Protein AF-A0A9E3BCL2-F1 (afdb_monomer_lite)

Structure (mmCIF, N/CA/C/O backbone):
data_AF-A0A9E3BCL2-F1
#
_entry.id   AF-A0A9E3BCL2-F1
#
loop_
_atom_site.group_PDB
_atom_site.id
_atom_site.type_symbol
_atom_site.label_atom_id
_atom_site.label_alt_id
_atom_site.label_comp_id
_atom_site.label_asym_id
_atom_site.label_entity_id
_atom_site.label_seq_id
_atom_site.pdbx_PDB_ins_code
_atom_site.Cartn_x
_atom_site.Cartn_y
_atom_site.Cartn_z
_atom_site.occupancy
_atom_site.B_iso_or_equiv
_atom_site.auth_seq_id
_atom_site.auth_comp_id
_atom_site.auth_asym_id
_atom_site.auth_atom_id
_atom_site.pdbx_PDB_model_num
ATOM 1 N N . VAL A 1 1 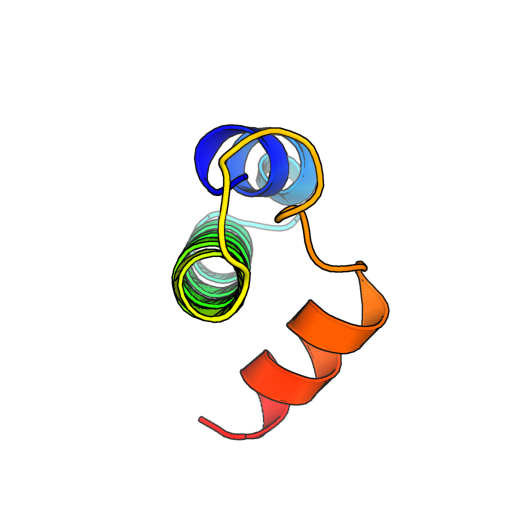? -0.353 4.204 -4.330 1.00 91.25 1 VAL A N 1
ATOM 2 C CA . VAL A 1 1 ? -0.244 3.018 -3.446 1.00 91.25 1 VAL A CA 1
ATOM 3 C C . VAL A 1 1 ? -0.646 3.329 -2.006 1.00 91.25 1 VAL A C 1
ATOM 5 O O . VAL A 1 1 ? -1.814 3.126 -1.704 1.00 91.25 1 VAL A O 1
ATOM 8 N N . PHE A 1 2 ? 0.227 3.902 -1.162 1.00 95.38 2 PHE A N 1
ATOM 9 C CA . PHE A 1 2 ? -0.064 4.194 0.258 1.00 95.38 2 PHE A CA 1
ATOM 10 C C . PHE A 1 2 ? -1.437 4.852 0.483 1.00 95.38 2 PHE A C 1
ATOM 12 O O . PHE A 1 2 ? -2.286 4.293 1.167 1.00 95.38 2 PHE A O 1
ATOM 19 N N . ALA A 1 3 ? -1.686 6.004 -0.152 1.00 96.00 3 ALA A N 1
ATOM 20 C CA . ALA A 1 3 ? -2.927 6.758 0.040 1.00 96.00 3 ALA A CA 1
ATOM 21 C C . ALA A 1 3 ? -4.182 5.975 -0.390 1.00 96.00 3 ALA A C 1
ATOM 23 O O . ALA A 1 3 ? -5.214 6.065 0.265 1.00 96.00 3 ALA A O 1
ATOM 24 N N . GLY A 1 4 ? -4.083 5.171 -1.455 1.00 95.88 4 GLY A N 1
ATOM 25 C CA . GLY A 1 4 ? -5.193 4.343 -1.935 1.00 95.88 4 GLY A CA 1
ATOM 26 C C . GLY A 1 4 ? -5.513 3.192 -0.981 1.00 95.88 4 GLY A C 1
ATOM 27 O O . GLY A 1 4 ? -6.678 2.961 -0.658 1.00 95.88 4 GLY A O 1
ATOM 28 N N . VAL A 1 5 ? -4.481 2.518 -0.464 1.00 96.31 5 VAL A N 1
ATOM 29 C CA . VAL A 1 5 ? -4.644 1.453 0.538 1.00 96.31 5 VAL A CA 1
ATOM 30 C C . VAL A 1 5 ? -5.176 2.021 1.855 1.00 96.31 5 VAL A C 1
ATOM 32 O O . VAL A 1 5 ? -6.078 1.426 2.443 1.00 96.31 5 VAL A O 1
ATOM 35 N N . LEU A 1 6 ? -4.692 3.195 2.279 1.00 97.06 6 LEU A N 1
ATOM 36 C CA . LEU A 1 6 ? -5.186 3.891 3.468 1.00 97.06 6 LEU A CA 1
ATOM 37 C C . LEU A 1 6 ? -6.669 4.247 3.331 1.00 97.06 6 LEU A C 1
ATOM 39 O O . LEU A 1 6 ? -7.446 3.942 4.229 1.00 97.06 6 LEU A O 1
ATOM 43 N N . ALA A 1 7 ? -7.065 4.852 2.207 1.00 97.38 7 ALA A N 1
ATOM 44 C CA . ALA A 1 7 ? -8.454 5.225 1.952 1.00 97.38 7 ALA A CA 1
ATOM 45 C C . ALA A 1 7 ? -9.383 4.001 1.939 1.00 97.38 7 ALA A C 1
ATOM 47 O O . ALA A 1 7 ? -10.458 4.037 2.532 1.00 97.38 7 ALA A O 1
ATOM 48 N N . THR A 1 8 ? -8.939 2.901 1.324 1.00 96.69 8 THR A N 1
ATOM 49 C CA . THR A 1 8 ? -9.719 1.656 1.233 1.00 96.69 8 THR A CA 1
ATOM 50 C C . THR A 1 8 ? -9.858 0.967 2.593 1.00 96.69 8 THR A C 1
ATOM 52 O O . THR A 1 8 ? -10.926 0.462 2.925 1.00 96.69 8 THR A O 1
ATOM 55 N N . SER A 1 9 ? -8.797 0.973 3.403 1.00 95.44 9 SER A N 1
ATOM 56 C CA . SER A 1 9 ? -8.758 0.272 4.697 1.00 95.44 9 SER A CA 1
ATOM 57 C C . SER A 1 9 ? -9.254 1.131 5.863 1.00 95.44 9 SER A C 1
ATOM 59 O O . SER A 1 9 ? -9.386 0.645 6.979 1.00 95.44 9 SER A O 1
ATOM 61 N N . TRP A 1 10 ? -9.537 2.416 5.642 1.00 96.94 10 TRP A N 1
ATOM 62 C CA . TRP A 1 10 ? -9.956 3.341 6.697 1.00 96.94 10 TRP A CA 1
ATOM 63 C C . TRP A 1 10 ? -11.139 2.845 7.554 1.00 96.94 10 TRP A C 1
ATOM 65 O O . TRP A 1 10 ? -11.075 2.986 8.780 1.00 96.94 10 TRP A O 1
ATOM 75 N N . PRO A 1 11 ? -12.184 2.208 6.982 1.00 97.38 11 PRO A N 1
ATOM 76 C CA . PRO A 1 11 ? -13.319 1.718 7.763 1.00 97.38 11 PRO A CA 1
ATOM 77 C C . PRO A 1 11 ? -12.976 0.575 8.727 1.00 97.38 11 PRO A C 1
ATOM 79 O O . PRO A 1 11 ? -13.707 0.361 9.689 1.00 97.38 11 PRO A O 1
ATOM 82 N N . THR A 1 12 ? -11.877 -0.155 8.507 1.00 94.56 12 THR A N 1
ATOM 83 C CA . THR A 1 12 ? -11.492 -1.313 9.335 1.00 94.56 12 THR A CA 1
ATOM 84 C C . THR A 1 12 ? -10.672 -0.921 10.568 1.00 94.56 12 THR A C 1
ATOM 86 O O . THR A 1 12 ? -10.200 -1.786 11.301 1.00 94.56 12 THR A O 1
ATOM 89 N N . GLY A 1 13 ? -10.483 0.380 10.803 1.00 97.06 13 GLY A N 1
ATOM 90 C CA . GLY A 1 13 ? -9.771 0.919 11.957 1.00 97.06 13 GLY A CA 1
ATOM 91 C C . GLY A 1 13 ? -8.426 1.543 11.594 1.00 97.06 13 GLY A C 1
ATOM 92 O O . GLY A 1 13 ? -7.675 1.042 10.758 1.00 97.06 13 GLY A O 1
ATOM 93 N N . ARG A 1 14 ? -8.107 2.654 12.267 1.00 96.69 14 ARG A N 1
ATOM 94 C CA . ARG A 1 14 ? -6.972 3.523 11.923 1.00 96.69 14 ARG A CA 1
ATOM 95 C C . ARG A 1 14 ? -5.616 2.821 12.001 1.00 96.69 14 ARG A C 1
ATOM 97 O O . ARG A 1 14 ? -4.800 3.003 11.107 1.00 96.69 14 ARG A O 1
ATOM 104 N N . GLU A 1 15 ? -5.366 2.036 13.047 1.00 96.50 15 GLU A N 1
ATOM 105 C CA . GLU A 1 15 ? -4.083 1.333 13.203 1.00 96.50 15 GLU A CA 1
ATOM 106 C C . GLU A 1 15 ? -3.885 0.265 12.127 1.00 96.50 15 GLU A C 1
ATOM 108 O O . GLU A 1 15 ? -2.824 0.210 11.508 1.00 96.50 15 GLU A O 1
ATOM 113 N N . HIS A 1 16 ? -4.929 -0.521 11.844 1.00 94.62 16 HIS A N 1
ATOM 114 C CA . HIS A 1 16 ? -4.908 -1.507 10.767 1.00 94.62 16 HIS A CA 1
ATOM 115 C C . HIS A 1 16 ? -4.679 -0.833 9.409 1.00 94.62 16 HIS A C 1
ATOM 117 O O . HIS A 1 16 ? -3.796 -1.239 8.655 1.00 94.62 16 HIS A O 1
ATOM 123 N N . ALA A 1 17 ? -5.417 0.245 9.127 1.00 96.50 17 ALA A N 1
ATOM 124 C CA . ALA A 1 17 ? -5.304 0.988 7.879 1.00 96.50 17 ALA A CA 1
ATOM 125 C C . ALA A 1 17 ? -3.906 1.592 7.680 1.00 96.50 17 ALA A C 1
ATOM 127 O O . ALA A 1 17 ? -3.347 1.501 6.587 1.00 96.50 17 ALA A O 1
ATOM 128 N N . LEU A 1 18 ? -3.317 2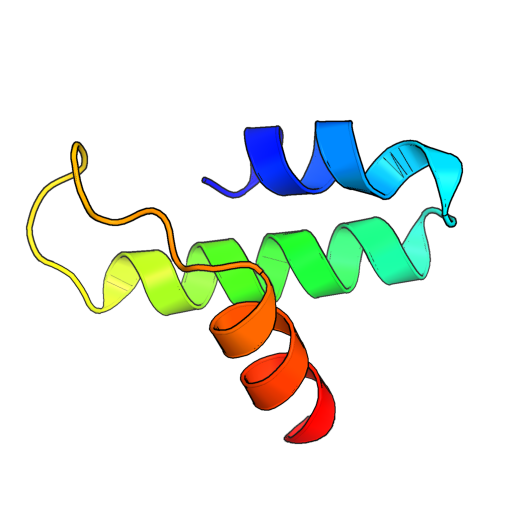.167 8.735 1.00 97.25 18 LEU A N 1
ATOM 129 C CA . LEU A 1 18 ? -1.961 2.717 8.696 1.00 97.25 18 LEU A CA 1
ATOM 130 C C . LEU A 1 18 ? -0.913 1.628 8.482 1.00 97.25 18 LEU A C 1
ATOM 132 O O . LEU A 1 18 ? -0.045 1.792 7.625 1.00 97.25 18 LEU A O 1
ATOM 136 N N . ARG A 1 19 ? -1.006 0.511 9.215 1.00 96.38 19 ARG A N 1
ATOM 137 C CA . ARG A 1 19 ? -0.066 -0.607 9.070 1.00 96.38 19 ARG A CA 1
ATOM 138 C C . ARG A 1 19 ? -0.109 -1.152 7.641 1.00 96.38 19 ARG A C 1
ATOM 140 O O . ARG A 1 19 ? 0.926 -1.211 6.984 1.00 96.38 19 ARG A O 1
ATOM 147 N N . ARG A 1 20 ? -1.309 -1.423 7.118 1.00 96.50 20 ARG A N 1
ATOM 148 C CA . ARG A 1 20 ? -1.516 -1.924 5.752 1.00 96.50 20 ARG A CA 1
ATOM 149 C C . ARG A 1 20 ? -0.998 -0.947 4.689 1.00 96.50 20 ARG A C 1
ATOM 151 O O . ARG A 1 20 ? -0.333 -1.358 3.740 1.00 96.50 20 ARG A O 1
ATOM 158 N N . ALA A 1 21 ? -1.257 0.351 4.855 1.00 97.19 21 ALA A N 1
ATOM 159 C CA . ALA A 1 21 ? -0.790 1.380 3.928 1.00 97.19 21 ALA A CA 1
ATOM 160 C C . ALA A 1 21 ? 0.741 1.513 3.925 1.00 97.19 21 ALA A C 1
ATOM 162 O O . ALA A 1 21 ? 1.330 1.599 2.844 1.00 97.19 21 ALA A O 1
ATOM 163 N N . CYS A 1 22 ? 1.386 1.487 5.098 1.00 97.12 22 CYS A N 1
ATOM 164 C CA . CYS A 1 22 ? 2.847 1.495 5.222 1.00 97.12 22 CYS A CA 1
ATOM 165 C C . CYS A 1 22 ? 3.474 0.285 4.524 1.00 97.12 22 CYS A C 1
ATOM 167 O O . CYS A 1 22 ? 4.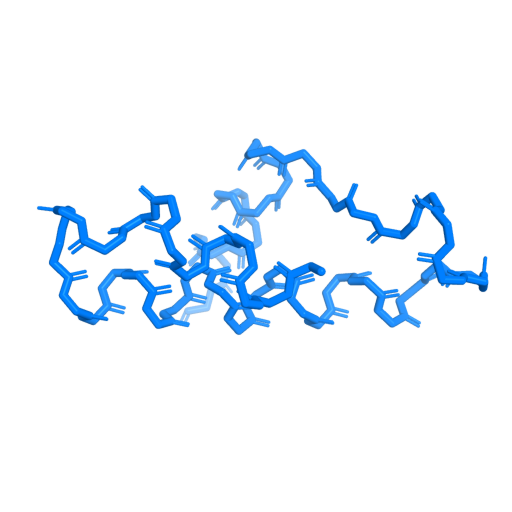369 0.468 3.700 1.00 97.12 22 CYS A O 1
ATOM 169 N N . THR A 1 23 ? 2.966 -0.923 4.788 1.00 97.25 23 THR A N 1
ATOM 170 C CA . THR A 1 23 ? 3.437 -2.153 4.136 1.00 97.25 23 THR A CA 1
ATOM 171 C C . THR A 1 23 ? 3.296 -2.062 2.617 1.00 97.25 23 THR A C 1
ATOM 173 O O . THR A 1 23 ? 4.256 -2.302 1.889 1.00 97.25 23 THR A O 1
ATOM 176 N N . ALA A 1 24 ? 2.136 -1.625 2.118 1.00 96.44 24 ALA A N 1
ATOM 177 C CA . ALA A 1 24 ? 1.920 -1.451 0.684 1.00 96.44 24 ALA A CA 1
ATOM 178 C C . ALA A 1 24 ? 2.872 -0.417 0.059 1.00 96.44 24 ALA A C 1
ATOM 180 O O . ALA A 1 24 ? 3.363 -0.612 -1.051 1.00 96.44 24 ALA A O 1
ATOM 181 N N . GLY A 1 25 ? 3.139 0.685 0.766 1.00 95.12 25 GLY A N 1
ATOM 182 C CA . GLY A 1 25 ? 4.103 1.699 0.344 1.00 95.12 25 GLY A CA 1
ATOM 183 C C . GLY A 1 25 ? 5.532 1.162 0.275 1.00 95.12 25 GLY A C 1
ATOM 184 O O . GLY A 1 25 ? 6.231 1.463 -0.686 1.00 95.12 25 GLY A O 1
ATOM 185 N N . ALA A 1 26 ? 5.941 0.343 1.247 1.00 95.75 26 ALA A N 1
ATOM 186 C CA . ALA A 1 26 ? 7.254 -0.296 1.267 1.00 95.75 26 ALA A CA 1
ATOM 187 C C . ALA A 1 26 ? 7.414 -1.325 0.139 1.00 95.75 26 ALA A C 1
ATOM 189 O O . ALA A 1 26 ? 8.422 -1.311 -0.555 1.00 95.75 26 ALA A O 1
ATOM 190 N N . LEU A 1 27 ? 6.408 -2.169 -0.107 1.00 94.12 27 LEU A N 1
ATOM 191 C CA . LEU A 1 27 ? 6.439 -3.129 -1.217 1.00 94.12 27 LEU A CA 1
ATOM 192 C C . LEU A 1 27 ? 6.520 -2.432 -2.583 1.00 94.12 27 LEU A C 1
ATOM 194 O O . LEU A 1 27 ? 7.223 -2.899 -3.475 1.00 94.12 27 LEU A O 1
ATOM 198 N N . ALA A 1 28 ? 5.860 -1.282 -2.740 1.00 94.50 28 ALA A N 1
ATOM 199 C CA . ALA A 1 28 ? 5.892 -0.523 -3.987 1.00 94.50 28 ALA A CA 1
ATOM 200 C C . ALA A 1 28 ? 7.282 0.020 -4.351 1.00 94.50 28 ALA A C 1
ATOM 202 O O . ALA A 1 28 ? 7.533 0.280 -5.525 1.00 94.50 28 ALA A O 1
ATOM 203 N N . THR A 1 29 ? 8.197 0.186 -3.389 1.00 93.88 29 THR A N 1
ATOM 204 C CA . THR A 1 29 ? 9.571 0.633 -3.688 1.00 93.88 29 THR A CA 1
ATOM 205 C C . THR A 1 29 ? 10.444 -0.479 -4.273 1.00 93.88 29 THR A C 1
ATOM 207 O O . THR A 1 29 ? 11.517 -0.188 -4.799 1.00 93.88 29 THR A O 1
ATOM 210 N N . LEU A 1 30 ? 9.985 -1.735 -4.221 1.00 93.00 30 LEU A N 1
ATOM 211 C CA . LEU A 1 30 ? 10.679 -2.893 -4.791 1.00 93.00 30 LEU A CA 1
ATOM 212 C C . LEU A 1 30 ? 10.428 -3.054 -6.299 1.00 93.00 30 LEU A C 1
ATOM 214 O O . LEU A 1 30 ? 11.127 -3.825 -6.955 1.00 93.00 30 LEU A O 1
ATOM 218 N N . VAL A 1 31 ? 9.447 -2.335 -6.854 1.00 89.94 31 VAL A N 1
ATOM 219 C CA . VAL A 1 31 ? 9.092 -2.380 -8.276 1.00 89.94 31 VAL A CA 1
ATOM 220 C C . VAL A 1 31 ? 9.548 -1.086 -8.959 1.00 89.94 31 VAL A C 1
ATOM 222 O O . VAL A 1 31 ? 9.159 0.003 -8.531 1.00 89.94 31 VAL A O 1
ATOM 225 N N . PRO A 1 32 ? 10.355 -1.161 -10.032 1.00 87.88 32 PRO A N 1
ATOM 226 C CA . PRO A 1 32 ? 10.703 0.013 -10.823 1.00 87.88 32 PRO A CA 1
ATOM 227 C C . PRO A 1 32 ? 9.470 0.629 -11.499 1.00 87.88 32 PRO A C 1
ATOM 229 O O . PRO A 1 32 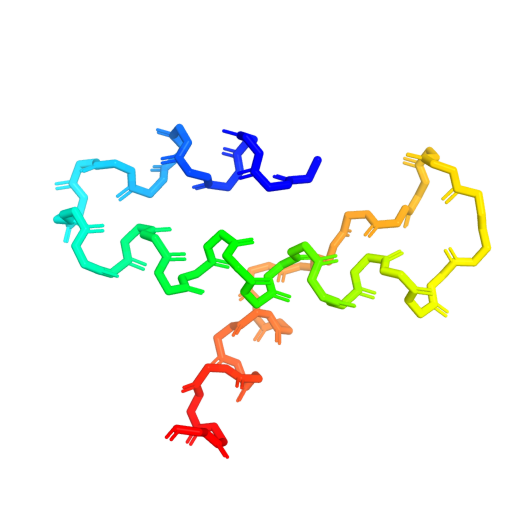? 8.715 -0.058 -12.180 1.00 87.88 32 PRO A O 1
ATOM 232 N N . GLY A 1 33 ? 9.321 1.950 -11.386 1.00 82.94 33 GLY A N 1
ATOM 233 C CA . GLY A 1 33 ? 8.237 2.699 -12.029 1.00 82.94 33 GLY A CA 1
ATOM 234 C C . GLY A 1 33 ? 6.966 2.803 -11.179 1.00 82.94 33 GLY A C 1
ATOM 235 O O . GLY A 1 33 ? 6.658 1.948 -10.362 1.00 82.94 33 GLY A O 1
ATOM 236 N N . ALA A 1 34 ? 6.221 3.898 -11.352 1.00 78.25 34 ALA A N 1
ATOM 237 C CA . ALA A 1 34 ? 5.092 4.244 -10.479 1.00 78.25 34 ALA A CA 1
ATOM 238 C C . ALA A 1 34 ? 3.725 3.680 -10.926 1.00 78.25 34 ALA A C 1
ATOM 240 O O . ALA A 1 34 ? 2.755 3.803 -10.181 1.00 78.25 34 ALA A O 1
ATOM 241 N N . GLY A 1 35 ? 3.630 3.121 -12.139 1.00 79.69 35 GLY A N 1
ATOM 242 C CA . GLY A 1 35 ? 2.364 2.678 -12.741 1.00 79.69 35 GLY A CA 1
ATOM 243 C C . GLY A 1 35 ? 1.880 1.316 -12.241 1.00 79.69 35 GLY A C 1
ATOM 244 O O . GLY A 1 35 ? 0.721 1.189 -11.861 1.00 79.69 35 GLY A O 1
ATOM 245 N N . ASP A 1 36 ? 2.788 0.339 -12.162 1.00 82.06 36 ASP A N 1
ATOM 246 C CA . ASP A 1 36 ? 2.476 -1.066 -11.843 1.00 82.06 36 ASP A CA 1
ATOM 247 C C . ASP A 1 36 ? 3.030 -1.511 -10.479 1.00 82.06 36 ASP A C 1
ATOM 249 O O . ASP A 1 36 ? 3.096 -2.695 -10.164 1.00 82.06 36 ASP A O 1
ATOM 253 N N . CYS A 1 37 ? 3.439 -0.563 -9.635 1.00 86.06 37 CYS A N 1
ATOM 254 C CA . CYS A 1 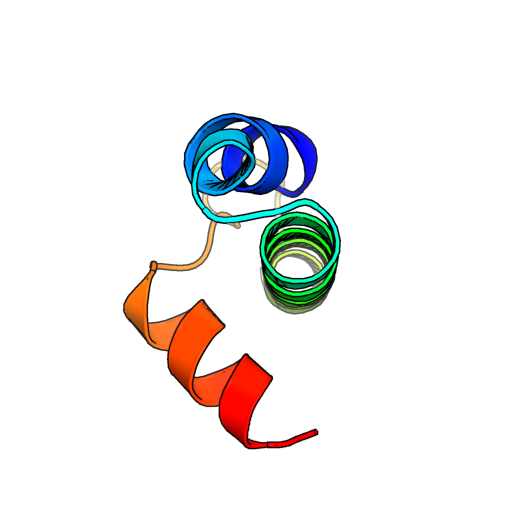37 ? 4.040 -0.853 -8.333 1.00 86.06 37 CYS A CA 1
ATOM 255 C C . CYS A 1 37 ? 3.021 -1.104 -7.212 1.00 86.06 37 CYS A C 1
ATOM 257 O O . CYS A 1 37 ? 3.408 -1.245 -6.054 1.00 86.06 37 CYS A O 1
ATOM 259 N N . ALA A 1 38 ? 1.717 -1.113 -7.510 1.00 91.06 38 ALA A N 1
ATOM 260 C CA . ALA A 1 38 ? 0.688 -1.378 -6.511 1.00 91.06 38 ALA A CA 1
ATOM 261 C C . ALA A 1 38 ? 0.642 -2.886 -6.175 1.00 91.06 38 ALA A C 1
ATOM 263 O O . ALA A 1 38 ? 0.274 -3.678 -7.041 1.00 91.06 38 ALA A O 1
ATOM 264 N N . PRO A 1 39 ? 0.982 -3.303 -4.938 1.00 90.38 39 PRO A N 1
ATOM 265 C CA . PRO A 1 39 ? 0.922 -4.707 -4.540 1.00 90.38 39 PRO A CA 1
ATOM 266 C C . PRO A 1 39 ? -0.528 -5.181 -4.369 1.00 90.38 39 PRO A C 1
ATOM 268 O O . PRO A 1 39 ? -1.430 -4.386 -4.086 1.00 90.38 39 PRO A O 1
ATOM 271 N N . SER A 1 40 ? -0.745 -6.493 -4.498 1.00 93.75 40 SER A N 1
ATOM 272 C CA . SER A 1 40 ? -2.044 -7.115 -4.229 1.00 93.75 40 SER A CA 1
ATOM 273 C C . SER A 1 40 ? -2.393 -7.075 -2.737 1.00 93.75 40 SER A C 1
ATOM 275 O O . SER A 1 40 ? -1.524 -6.939 -1.874 1.00 93.75 40 SER A O 1
ATOM 277 N N . A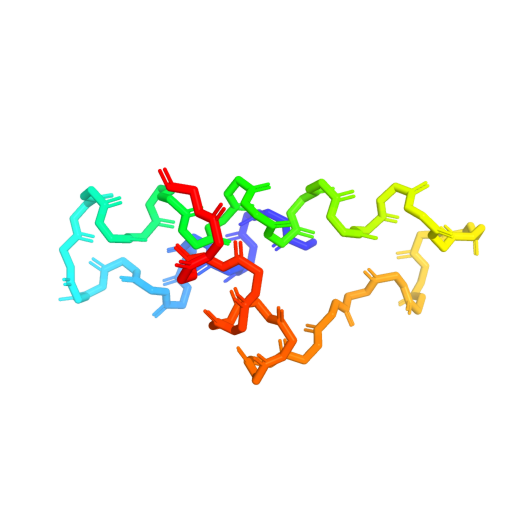LA A 1 41 ? -3.682 -7.223 -2.419 1.00 92.81 41 ALA A N 1
ATOM 278 C CA . ALA A 1 41 ? -4.146 -7.295 -1.035 1.00 92.81 41 ALA A CA 1
ATOM 279 C C . ALA A 1 41 ? -3.472 -8.441 -0.259 1.00 92.81 41 ALA A C 1
ATOM 281 O O . ALA A 1 41 ? -3.046 -8.218 0.871 1.00 92.81 41 ALA A O 1
ATOM 282 N N . GLU A 1 42 ? -3.319 -9.603 -0.899 1.00 94.12 42 GLU A N 1
ATOM 283 C CA . GLU A 1 42 ? -2.676 -10.804 -0.351 1.00 94.12 42 GLU A CA 1
ATOM 284 C C . GLU A 1 42 ? -1.197 -10.566 -0.029 1.00 94.12 42 GLU A C 1
ATOM 286 O O . GLU A 1 42 ? -0.763 -10.872 1.076 1.00 94.12 42 GLU A O 1
ATOM 291 N N . ALA A 1 43 ? -0.441 -9.944 -0.944 1.00 94.56 43 ALA A N 1
ATOM 292 C CA . ALA A 1 43 ? 0.970 -9.626 -0.718 1.00 94.56 43 ALA A CA 1
ATOM 293 C C . ALA A 1 43 ? 1.157 -8.644 0.449 1.00 94.56 43 ALA A C 1
ATOM 295 O O . ALA A 1 43 ? 2.114 -8.744 1.217 1.00 94.56 43 ALA A O 1
ATOM 296 N N . ILE A 1 44 ? 0.227 -7.695 0.609 1.00 95.44 44 ILE A N 1
ATOM 297 C CA . ILE A 1 44 ? 0.237 -6.793 1.761 1.00 95.44 44 ILE A CA 1
ATOM 298 C C . ILE A 1 44 ? -0.070 -7.566 3.051 1.00 95.44 44 ILE A C 1
ATOM 300 O O . ILE A 1 44 ? 0.616 -7.352 4.047 1.00 95.44 44 ILE A O 1
ATOM 304 N N . ASP A 1 45 ? -1.078 -8.443 3.057 1.00 93.25 45 ASP A N 1
ATOM 305 C CA . ASP A 1 45 ? -1.442 -9.231 4.243 1.00 93.25 45 ASP A CA 1
ATOM 306 C C . ASP A 1 45 ? -0.294 -10.145 4.683 1.00 93.25 45 ASP A C 1
ATOM 308 O O . ASP A 1 45 ? 0.077 -10.133 5.857 1.00 93.25 45 ASP A O 1
ATOM 312 N N . GLU A 1 46 ? 0.332 -10.853 3.741 1.00 93.25 46 GLU A N 1
ATOM 313 C CA . GLU A 1 46 ? 1.502 -11.695 4.001 1.00 93.25 46 GLU A CA 1
ATOM 314 C C . GLU A 1 46 ? 2.645 -10.887 4.630 1.00 93.25 46 GLU A C 1
ATOM 316 O O . GLU A 1 46 ? 3.133 -11.236 5.704 1.00 93.25 46 GLU A O 1
ATOM 321 N N . ALA A 1 47 ? 3.015 -9.752 4.030 1.00 92.06 47 ALA A N 1
ATOM 322 C CA . ALA A 1 47 ? 4.085 -8.901 4.550 1.00 92.06 47 ALA A CA 1
ATOM 323 C C . ALA A 1 47 ? 3.743 -8.250 5.906 1.00 92.06 47 ALA A C 1
ATOM 325 O O . ALA A 1 47 ? 4.639 -7.905 6.672 1.00 92.06 47 ALA A O 1
ATOM 326 N N . THR A 1 48 ? 2.457 -8.095 6.234 1.00 88.88 48 THR A N 1
ATOM 327 C CA . THR A 1 48 ? 2.013 -7.533 7.522 1.00 88.88 48 THR A CA 1
ATOM 328 C C . THR A 1 48 ? 2.035 -8.568 8.651 1.00 88.88 48 THR A C 1
ATOM 330 O O . THR A 1 48 ? 2.149 -8.187 9.815 1.00 88.88 48 THR A O 1
ATOM 333 N N . LEU A 1 49 ? 1.948 -9.863 8.330 1.00 82.31 49 LEU A N 1
ATOM 334 C CA . LEU A 1 49 ? 2.088 -10.963 9.293 1.00 82.31 49 LEU A CA 1
ATOM 335 C C . LEU A 1 49 ? 3.552 -11.219 9.694 1.00 82.31 49 LEU A C 1
ATOM 337 O O . LEU A 1 49 ? 3.798 -11.884 10.698 1.00 82.31 49 LEU A O 1
ATOM 341 N N . GLN A 1 50 ? 4.517 -10.698 8.930 1.00 61.06 50 GLN A N 1
ATOM 342 C CA . GLN A 1 50 ? 5.954 -10.898 9.156 1.00 61.06 50 GLN A CA 1
ATOM 343 C C . GLN A 1 50 ? 6.617 -9.851 10.078 1.00 61.06 50 GLN A C 1
ATOM 345 O O . GLN A 1 50 ? 7.831 -9.924 10.274 1.00 61.06 50 GLN A O 1
ATOM 350 N N . GLY A 1 51 ? 5.865 -8.898 10.656 1.00 55.28 51 GLY A N 1
ATOM 351 C CA . GLY A 1 51 ? 6.393 -7.810 11.504 1.00 55.28 51 GLY A CA 1
ATOM 352 C C . GLY A 1 51 ? 5.523 -7.440 12.701 1.00 55.28 51 GLY A C 1
ATOM 353 O O . GLY A 1 51 ? 6.115 -7.126 13.755 1.00 55.28 51 GLY A O 1
#

Secondary structure (DSSP, 8-state):
-HHHHHHHHGGG-HHHHHHHHHHHHHHHTTSSSSSS----HHHHHHHHHT-

Sequence (51 aa):
VFAGVLATSWPTGREHALRRACTAGALATLVPGAGDCAPSAEAIDEATLQG

Foldseek 3Di:
DLVVQLVVCVVVDNVVSNLLSVLQVVQLVVDPDDPPSGDDPVSSVVSSVVD

Radius of gyration: 10.27 Å; chains: 1; bounding box: 24×18×26 Å

pLDDT: mean 91.79, std 8.32, range [55.28, 97.38]